Protein AF-A0A2V8QCA5-F1 (afdb_monomer)

pLDDT: mean 82.22, std 17.74, range [35.91, 97.19]

Radius of gyration: 25.81 Å; Cα contacts (8 Å, |Δi|>4): 44; chains: 1; bounding box: 34×64×80 Å

Solvent-accessible surface area (backbone atoms only — not comparable to full-atom values): 6400 Å² total; per-residue (Å²): 137,82,75,87,71,64,70,71,67,60,52,57,56,51,50,59,53,51,52,32,51,53,25,40,55,43,31,76,74,68,39,85,84,44,52,73,77,56,68,66,59,55,52,55,46,67,79,63,66,73,98,79,86,87,88,88,80,61,62,67,60,51,48,18,62,77,68,74,44,96,48,68,60,81,74,39,97,78,55,95,70,83,81,81,79,82,75,85,81,71,76,86,71,86,131

Foldseek 3Di:
DPPDDPPVLVVVLVVVQVQQVVLVVVVVVPPPPGDHDDVVVSVVCSVPDDDDDDDDDDPLVVQCVVVVHPDSVVVDPDDDDDDDDPPPPDDPPDD

Mean predicted aligned error: 11.5 Å

Secondary structure (DSSP, 8-state):
------HHHHHHHHHHHHHHHHHHHHHHTT-TTSPPP-HHHHHHHHTT--S-------HHHHHHHHTT-S-GGGTSSS---PPPP----------

Sequence (95 aa):
MIGELPSLTVGLLTLQYQRFKDQVIQRERGDEEAMVMDEDYIRALSYGMPPAAGIGVGIDRLAMLLANKHSIRDVILFPHMRPEHKSDDGEKSGQ

Structure (mmCIF, N/CA/C/O backbone):
data_AF-A0A2V8QCA5-F1
#
_entry.id   AF-A0A2V8QCA5-F1
#
loop_
_atom_site.group_PDB
_atom_site.id
_atom_site.type_symbol
_atom_site.label_atom_id
_atom_site.label_alt_id
_atom_site.label_comp_id
_atom_site.label_asym_id
_atom_site.label_entity_id
_atom_site.label_seq_id
_atom_site.pdbx_PDB_ins_code
_atom_site.Cartn_x
_atom_site.Cartn_y
_atom_site.Cartn_z
_atom_site.occupancy
_atom_site.B_iso_or_equiv
_atom_site.auth_seq_id
_atom_site.auth_comp_id
_atom_site.auth_asym_id
_atom_site.auth_atom_id
_atom_site.pdbx_PDB_model_num
ATOM 1 N N . MET A 1 1 ? 6.697 6.217 -42.216 1.00 35.91 1 MET A N 1
ATOM 2 C CA . MET A 1 1 ? 6.605 7.524 -41.535 1.00 35.91 1 MET A CA 1
ATOM 3 C C . MET A 1 1 ? 5.891 7.310 -40.215 1.00 35.91 1 MET A C 1
ATOM 5 O O . MET A 1 1 ? 4.674 7.395 -40.163 1.00 35.91 1 MET A O 1
ATOM 9 N N . ILE A 1 2 ? 6.637 6.922 -39.184 1.00 43.19 2 ILE A N 1
ATOM 10 C CA . ILE A 1 2 ? 6.128 6.897 -37.812 1.00 43.19 2 ILE A CA 1
ATOM 11 C C . ILE A 1 2 ? 6.509 8.272 -37.275 1.00 43.19 2 ILE A C 1
ATOM 13 O O . ILE A 1 2 ? 7.694 8.579 -37.194 1.00 43.19 2 ILE A O 1
ATOM 17 N N . GLY A 1 3 ? 5.512 9.138 -37.101 1.00 39.97 3 GLY A N 1
ATOM 18 C CA . GLY A 1 3 ? 5.722 10.500 -36.624 1.00 39.97 3 GLY A CA 1
ATOM 19 C C . GLY A 1 3 ? 6.381 10.476 -35.251 1.00 39.97 3 GLY A C 1
ATOM 20 O O . GLY A 1 3 ? 5.974 9.699 -34.390 1.00 39.97 3 GLY A O 1
ATOM 21 N N . GLU A 1 4 ? 7.408 11.304 -35.096 1.00 48.94 4 GLU A N 1
ATOM 22 C CA . GLU A 1 4 ? 8.106 11.607 -33.849 1.00 48.94 4 GLU A CA 1
ATOM 23 C C . GLU A 1 4 ? 7.091 11.807 -32.709 1.00 48.94 4 GLU A C 1
ATOM 25 O O . GLU A 1 4 ? 6.419 12.838 -32.619 1.00 48.94 4 GLU A O 1
ATOM 30 N N . LEU A 1 5 ? 6.937 10.790 -31.858 1.00 51.34 5 LEU A N 1
ATOM 31 C CA . LEU A 1 5 ? 6.172 10.902 -30.621 1.00 51.34 5 LEU A CA 1
ATOM 32 C C . LEU A 1 5 ? 6.915 11.882 -29.697 1.00 51.34 5 LEU A C 1
ATOM 34 O O . LEU A 1 5 ? 8.136 11.776 -29.560 1.00 51.34 5 LEU A O 1
ATOM 38 N N . PRO A 1 6 ? 6.220 12.836 -29.057 1.00 47.25 6 PRO A N 1
ATOM 39 C CA . PRO A 1 6 ? 6.862 13.858 -28.242 1.00 47.25 6 PRO A CA 1
ATOM 40 C C . PRO A 1 6 ? 7.697 13.221 -27.119 1.00 47.25 6 PRO A C 1
ATOM 42 O O . PRO A 1 6 ? 7.216 12.374 -26.368 1.00 47.25 6 PRO A O 1
ATOM 45 N N . SER A 1 7 ? 8.950 13.675 -27.001 1.00 51.59 7 SER A N 1
ATOM 46 C CA . SER A 1 7 ? 10.002 13.235 -26.059 1.00 51.59 7 SER A CA 1
ATOM 47 C C . SER A 1 7 ? 9.528 12.942 -24.616 1.00 51.59 7 SER A C 1
ATOM 49 O O . SER A 1 7 ? 10.036 12.035 -23.955 1.00 51.59 7 SER A O 1
ATOM 51 N N . LEU A 1 8 ? 8.485 13.633 -24.140 1.00 50.91 8 LEU A N 1
ATOM 52 C CA . LEU A 1 8 ? 7.889 13.447 -22.811 1.00 50.91 8 LEU A CA 1
ATOM 53 C C . LEU A 1 8 ? 7.246 12.066 -22.580 1.00 50.91 8 LEU A C 1
ATOM 55 O O . LEU A 1 8 ? 7.326 11.548 -21.467 1.00 50.91 8 LEU A O 1
ATOM 59 N N . THR A 1 9 ? 6.646 11.440 -23.597 1.00 50.94 9 THR A N 1
ATOM 60 C CA . THR A 1 9 ? 5.994 10.122 -23.447 1.00 50.94 9 THR A CA 1
ATOM 61 C C . THR A 1 9 ? 7.022 8.987 -23.364 1.00 50.94 9 THR A C 1
ATOM 63 O O . THR A 1 9 ? 6.821 8.008 -22.649 1.00 50.94 9 THR A O 1
ATOM 66 N N . VAL A 1 10 ? 8.173 9.145 -24.026 1.00 52.22 10 VAL A N 1
ATOM 67 C CA . VAL A 1 10 ? 9.273 8.164 -24.009 1.00 52.22 10 VAL A CA 1
ATOM 68 C C . VAL A 1 10 ? 10.050 8.203 -22.681 1.00 52.22 10 VAL A C 1
ATOM 70 O O . VAL A 1 10 ? 10.528 7.166 -22.209 1.00 52.22 10 VAL A O 1
ATOM 73 N N . GLY A 1 11 ? 10.129 9.370 -22.030 1.00 55.91 11 GLY A N 1
ATOM 74 C CA . GLY A 1 11 ? 10.861 9.558 -20.769 1.00 55.91 11 GLY A CA 1
ATOM 7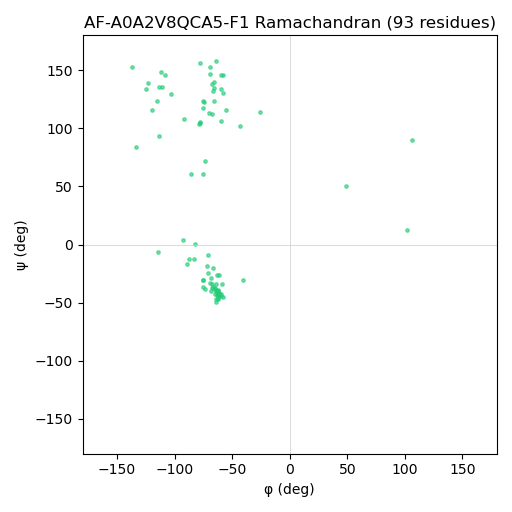5 C C . GLY A 1 11 ? 10.240 8.874 -19.539 1.00 55.91 11 GLY A C 1
ATOM 76 O O . GLY A 1 11 ? 10.957 8.407 -18.656 1.00 55.91 11 GLY A O 1
ATOM 77 N N . LEU A 1 12 ? 8.909 8.764 -19.469 1.00 54.22 12 LEU A N 1
ATOM 78 C CA . LEU A 1 12 ? 8.216 8.140 -18.326 1.00 54.22 12 LEU A CA 1
ATOM 79 C C . LEU A 1 12 ? 8.325 6.608 -18.328 1.00 54.22 12 LEU A C 1
ATOM 81 O O . LEU A 1 12 ? 8.495 5.993 -17.273 1.00 54.22 12 LEU A O 1
ATOM 85 N N . LEU A 1 13 ? 8.289 5.995 -19.513 1.00 59.59 13 LEU A N 1
ATOM 86 C CA . LEU A 1 13 ? 8.428 4.544 -19.681 1.00 59.59 13 LEU A CA 1
ATOM 87 C C . LEU A 1 13 ? 9.826 4.053 -19.352 1.00 59.59 13 LEU A C 1
ATOM 89 O O . LEU A 1 13 ? 10.000 3.017 -18.711 1.00 59.59 13 LEU A O 1
ATOM 93 N N . THR A 1 14 ? 10.825 4.831 -19.756 1.00 71.69 14 THR A N 1
ATOM 94 C CA . THR A 1 14 ? 12.216 4.536 -19.431 1.00 71.69 14 THR A CA 1
ATOM 95 C C . THR A 1 14 ? 12.457 4.618 -17.928 1.00 71.69 14 THR A C 1
ATOM 97 O O . THR A 1 14 ? 13.138 3.749 -17.393 1.00 71.69 14 THR A O 1
ATOM 100 N N . LEU A 1 15 ? 11.847 5.568 -17.213 1.00 86.12 15 LEU A N 1
ATOM 101 C CA . LEU A 1 15 ? 12.054 5.709 -15.769 1.00 86.12 15 LEU A CA 1
ATOM 102 C C . LEU A 1 15 ? 11.557 4.500 -14.961 1.00 86.12 15 LEU A C 1
ATOM 104 O O . LEU A 1 15 ? 12.295 3.979 -14.125 1.00 86.12 15 LEU A O 1
ATOM 108 N N . GLN A 1 16 ? 10.323 4.047 -15.196 1.00 90.19 16 GLN A N 1
ATOM 109 C CA . GLN A 1 16 ? 9.766 2.917 -14.440 1.00 90.19 16 GLN A CA 1
ATOM 110 C C . GLN A 1 16 ? 10.500 1.610 -14.755 1.00 90.19 16 GLN A C 1
ATOM 112 O O . GLN A 1 16 ? 10.763 0.823 -13.850 1.00 90.19 16 GLN A O 1
ATOM 117 N N . TYR A 1 17 ? 10.917 1.416 -16.007 1.00 90.75 17 TYR A N 1
ATOM 118 C CA . TYR A 1 17 ? 11.718 0.259 -16.391 1.00 90.75 17 TYR A CA 1
ATOM 119 C C . TYR A 1 17 ? 13.107 0.249 -15.730 1.00 90.75 17 TYR A C 1
ATOM 121 O O . TYR A 1 17 ? 13.540 -0.789 -15.232 1.00 90.75 17 TYR A O 1
ATOM 129 N N . GLN A 1 18 ? 13.797 1.395 -15.668 1.00 92.06 18 GLN A N 1
ATOM 130 C CA . GLN A 1 18 ? 15.084 1.490 -14.964 1.00 92.06 18 GLN A CA 1
ATOM 131 C C . GLN A 1 18 ? 14.931 1.219 -13.463 1.00 92.06 18 GLN A C 1
ATOM 133 O O . GLN A 1 18 ? 15.720 0.470 -12.897 1.00 92.06 18 GLN A O 1
ATOM 138 N N . ARG A 1 19 ? 13.862 1.721 -12.833 1.00 92.88 19 ARG A N 1
ATOM 139 C CA . ARG A 1 19 ? 13.571 1.423 -11.422 1.00 92.88 19 ARG A CA 1
ATOM 140 C C . ARG A 1 19 ? 13.382 -0.069 -11.168 1.00 92.88 19 ARG A C 1
ATOM 142 O O . ARG A 1 19 ? 13.924 -0.578 -10.194 1.00 92.88 19 ARG A O 1
ATOM 149 N N . PHE A 1 20 ? 12.667 -0.783 -12.040 1.00 93.75 20 PHE A N 1
ATOM 150 C CA . PHE A 1 20 ? 12.564 -2.239 -11.909 1.00 93.75 20 PHE A CA 1
ATOM 151 C C . PHE A 1 20 ? 13.907 -2.946 -12.095 1.00 93.75 20 PHE A C 1
ATOM 153 O O . PHE A 1 20 ? 14.180 -3.898 -11.373 1.00 93.75 20 PHE A O 1
ATOM 160 N N . LYS A 1 21 ? 14.775 -2.486 -13.006 1.00 93.12 21 LYS A N 1
ATOM 161 C CA . LYS A 1 21 ? 16.136 -3.040 -13.128 1.00 93.12 21 LYS A CA 1
ATOM 162 C C . LYS A 1 21 ? 16.938 -2.885 -11.840 1.00 93.12 21 LYS A C 1
ATOM 164 O O . LYS A 1 21 ? 17.566 -3.846 -11.406 1.00 93.12 21 LYS A O 1
ATOM 169 N N . ASP A 1 22 ? 16.877 -1.714 -11.215 1.00 94.62 22 ASP A N 1
ATOM 170 C CA . ASP A 1 22 ? 17.560 -1.472 -9.943 1.00 94.62 22 ASP A CA 1
ATOM 171 C C . ASP A 1 22 ? 17.017 -2.382 -8.829 1.00 94.62 22 ASP A C 1
ATOM 173 O O . ASP A 1 22 ? 17.794 -2.926 -8.047 1.00 94.62 22 ASP A O 1
ATOM 177 N N . GLN A 1 23 ? 15.698 -2.605 -8.788 1.00 94.31 23 GLN A N 1
ATOM 178 C CA . GLN A 1 23 ? 15.054 -3.535 -7.851 1.00 94.31 23 GLN A CA 1
ATOM 179 C C . GLN A 1 23 ? 15.487 -4.991 -8.086 1.00 94.31 23 GLN A C 1
ATOM 181 O O . GLN A 1 23 ? 15.783 -5.704 -7.132 1.00 94.31 23 GLN A O 1
ATOM 186 N N . VAL A 1 24 ? 15.627 -5.425 -9.344 1.00 94.06 24 VAL A N 1
ATOM 187 C CA . VAL A 1 24 ? 16.158 -6.762 -9.664 1.00 94.06 24 VAL A CA 1
ATOM 188 C C . VAL A 1 24 ? 17.589 -6.920 -9.146 1.00 94.06 24 VAL A C 1
ATOM 190 O O . VAL A 1 24 ? 17.896 -7.928 -8.515 1.00 94.06 24 VAL A O 1
ATOM 193 N N . ILE A 1 25 ? 18.444 -5.907 -9.320 1.00 93.88 25 ILE A N 1
ATOM 194 C CA . ILE A 1 25 ? 19.814 -5.926 -8.780 1.00 93.88 25 ILE A CA 1
ATOM 195 C C . ILE A 1 25 ? 19.802 -5.979 -7.243 1.00 93.88 25 ILE A C 1
ATOM 197 O O . ILE A 1 25 ? 20.618 -6.681 -6.646 1.00 93.88 25 ILE A O 1
ATOM 201 N N . GLN A 1 26 ? 18.898 -5.248 -6.580 1.00 93.62 26 GLN A N 1
ATOM 202 C CA . GLN A 1 26 ? 18.735 -5.308 -5.118 1.00 93.62 26 GLN A CA 1
ATOM 203 C C . GLN A 1 26 ? 18.325 -6.712 -4.660 1.00 93.62 26 GLN A C 1
ATOM 205 O O . GLN A 1 26 ? 18.911 -7.249 -3.720 1.00 93.62 26 GLN A O 1
ATOM 210 N N . ARG A 1 27 ? 17.409 -7.352 -5.388 1.00 92.62 27 ARG A N 1
ATOM 211 C CA . ARG A 1 27 ? 16.988 -8.726 -5.123 1.00 92.62 27 ARG A CA 1
ATOM 212 C C . ARG A 1 27 ? 18.117 -9.738 -5.294 1.00 92.62 27 ARG A C 1
ATOM 214 O O . ARG A 1 27 ? 18.292 -10.606 -4.445 1.00 92.62 27 ARG A O 1
ATOM 221 N N . GLU A 1 28 ? 18.916 -9.621 -6.354 1.00 92.19 28 GLU A N 1
ATOM 222 C CA . GLU A 1 28 ? 20.097 -10.473 -6.572 1.00 92.19 28 GLU A CA 1
ATOM 223 C C . GLU A 1 28 ? 21.138 -10.328 -5.452 1.00 92.19 28 GLU A C 1
ATOM 225 O O . GLU A 1 28 ? 21.890 -11.261 -5.171 1.00 92.19 28 GLU A O 1
ATOM 230 N N . ARG A 1 29 ? 21.158 -9.175 -4.772 1.00 95.12 29 ARG A N 1
ATOM 231 C CA . ARG A 1 29 ? 21.993 -8.920 -3.590 1.00 95.12 29 ARG A CA 1
ATOM 232 C C . ARG A 1 29 ? 21.399 -9.461 -2.284 1.00 95.12 29 ARG A C 1
ATOM 234 O O . ARG A 1 29 ? 22.041 -9.310 -1.247 1.00 95.12 29 ARG A O 1
ATOM 241 N N . GLY A 1 30 ? 20.232 -10.103 -2.331 1.00 92.88 30 GLY A N 1
ATOM 242 C CA . GLY A 1 30 ? 19.596 -10.761 -1.188 1.00 92.88 30 GLY A CA 1
ATOM 243 C C . GLY A 1 30 ? 18.454 -9.980 -0.536 1.00 92.88 30 GLY A C 1
ATOM 244 O O . GLY A 1 30 ? 18.038 -10.356 0.555 1.00 92.88 30 GLY A O 1
ATOM 245 N N . ASP A 1 31 ? 17.948 -8.914 -1.163 1.00 93.94 31 ASP A N 1
ATOM 246 C CA . ASP A 1 31 ? 16.748 -8.220 -0.683 1.00 93.94 31 ASP A CA 1
ATOM 247 C C . ASP A 1 31 ? 15.474 -8.986 -1.091 1.00 93.94 31 ASP A C 1
ATOM 249 O O . ASP A 1 31 ? 15.062 -8.969 -2.254 1.00 93.94 31 ASP A O 1
ATOM 253 N N . GLU A 1 32 ? 14.857 -9.688 -0.138 1.00 91.56 32 GLU A N 1
ATOM 254 C CA . GLU A 1 32 ? 13.627 -10.461 -0.361 1.00 91.56 32 GLU A CA 1
ATOM 255 C C . GLU A 1 32 ? 12.382 -9.577 -0.563 1.00 91.56 32 GLU A C 1
ATOM 257 O O . GLU A 1 32 ? 11.389 -10.051 -1.121 1.00 91.56 32 GLU A O 1
ATOM 262 N N . GLU A 1 33 ? 12.426 -8.303 -0.153 1.00 92.06 33 GLU A N 1
ATOM 263 C CA . GLU A 1 33 ? 11.319 -7.350 -0.311 1.00 92.06 33 GLU A 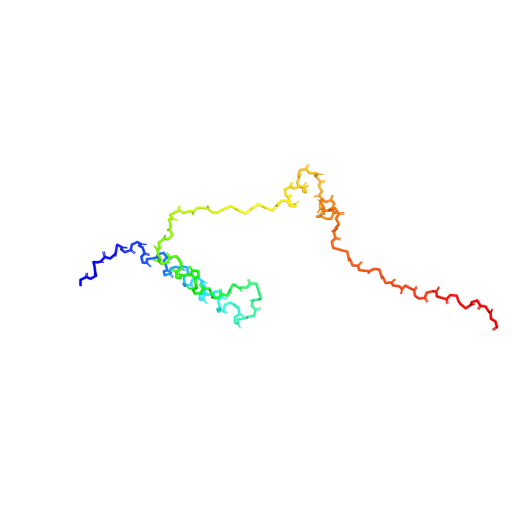CA 1
ATOM 264 C C . GLU A 1 33 ? 11.360 -6.615 -1.662 1.00 92.06 33 GLU A C 1
ATOM 266 O O . GLU A 1 33 ? 10.378 -5.977 -2.057 1.00 92.06 33 GLU A O 1
ATOM 271 N N . ALA A 1 34 ? 12.471 -6.718 -2.397 1.00 93.19 34 ALA A N 1
ATOM 272 C CA . ALA A 1 34 ? 12.645 -6.050 -3.677 1.00 93.19 34 ALA A CA 1
ATOM 273 C C . ALA A 1 34 ? 11.687 -6.583 -4.759 1.00 93.19 34 ALA A C 1
ATOM 275 O O . ALA A 1 34 ? 11.431 -7.786 -4.910 1.00 93.19 34 ALA A O 1
ATOM 276 N N . MET A 1 35 ? 11.166 -5.652 -5.561 1.00 91.50 35 MET A N 1
ATOM 277 C CA . MET A 1 35 ? 10.153 -5.953 -6.573 1.00 91.50 35 MET A CA 1
ATOM 278 C C . MET A 1 35 ? 10.720 -6.781 -7.737 1.00 91.50 35 MET A C 1
ATOM 280 O O . MET A 1 35 ? 11.863 -6.608 -8.157 1.00 91.50 35 MET A O 1
ATOM 284 N N . VAL A 1 36 ? 9.888 -7.658 -8.307 1.00 92.50 36 VAL A N 1
ATOM 285 C CA . VAL A 1 36 ? 10.199 -8.363 -9.564 1.00 92.50 36 VAL A CA 1
ATOM 286 C C . VAL A 1 36 ? 9.995 -7.456 -10.774 1.00 92.50 36 VAL A C 1
ATOM 288 O O . VAL A 1 36 ? 9.198 -6.522 -10.729 1.00 92.50 36 VAL A O 1
ATOM 291 N N . MET A 1 37 ? 10.672 -7.771 -11.879 1.00 93.50 37 MET A N 1
ATOM 292 C CA . MET A 1 37 ? 10.359 -7.172 -13.174 1.00 93.50 37 MET A CA 1
ATOM 293 C C . MET A 1 37 ? 8.959 -7.606 -13.628 1.00 93.50 37 MET A C 1
ATOM 295 O O . MET A 1 37 ? 8.704 -8.800 -13.778 1.00 93.50 37 MET A O 1
ATOM 299 N N . ASP A 1 38 ? 8.088 -6.632 -13.889 1.00 94.50 38 ASP A N 1
ATOM 300 C CA . ASP A 1 38 ? 6.773 -6.835 -14.500 1.00 94.50 38 ASP A CA 1
ATOM 301 C C . ASP A 1 38 ? 6.750 -6.178 -15.889 1.00 94.50 38 ASP A C 1
ATOM 303 O O . ASP A 1 38 ? 6.522 -4.973 -16.052 1.00 94.50 38 ASP A O 1
ATOM 307 N N . GLU A 1 39 ? 7.052 -6.979 -16.911 1.00 91.50 39 GLU A N 1
ATOM 308 C CA . GLU A 1 39 ? 7.101 -6.509 -18.297 1.00 91.50 39 GLU A CA 1
ATOM 309 C C . GLU A 1 39 ? 5.716 -6.146 -18.842 1.00 91.50 39 GLU A C 1
ATOM 311 O O . GLU A 1 39 ? 5.606 -5.259 -19.694 1.00 91.50 39 GLU A O 1
ATOM 316 N N . ASP A 1 40 ? 4.657 -6.790 -18.344 1.00 92.81 40 ASP A N 1
ATOM 317 C CA . ASP A 1 40 ? 3.289 -6.521 -18.776 1.00 92.81 40 ASP A CA 1
ATOM 318 C C . ASP A 1 40 ? 2.798 -5.183 -18.216 1.00 92.81 40 ASP A C 1
ATOM 320 O O . ASP A 1 40 ? 2.179 -4.410 -18.951 1.00 92.81 40 ASP A O 1
ATOM 324 N N . TYR A 1 41 ? 3.156 -4.838 -16.976 1.00 91.12 41 TYR A N 1
ATOM 325 C CA . TYR A 1 41 ? 2.909 -3.512 -16.410 1.00 91.12 41 TYR A CA 1
ATOM 326 C C . TYR A 1 41 ? 3.644 -2.414 -17.190 1.00 91.12 41 TYR A C 1
ATOM 328 O O . TYR A 1 41 ? 3.037 -1.410 -17.565 1.00 91.12 41 TYR A O 1
ATOM 336 N N . ILE A 1 42 ? 4.926 -2.605 -17.524 1.00 90.88 42 ILE A N 1
ATOM 337 C CA . ILE A 1 42 ? 5.679 -1.643 -18.350 1.00 90.88 42 ILE A CA 1
ATOM 338 C C . ILE A 1 42 ? 5.073 -1.508 -19.751 1.00 90.88 42 ILE A C 1
ATOM 340 O O . ILE A 1 42 ? 4.957 -0.393 -20.271 1.00 90.88 42 ILE A O 1
ATOM 344 N N . ARG A 1 43 ? 4.639 -2.619 -20.356 1.00 88.62 43 ARG A N 1
ATOM 345 C CA . ARG A 1 43 ? 3.921 -2.594 -21.634 1.00 88.62 43 ARG A CA 1
ATOM 346 C C . ARG A 1 43 ? 2.591 -1.850 -21.506 1.00 88.62 43 ARG A C 1
ATOM 348 O O . ARG A 1 43 ? 2.257 -1.067 -22.383 1.00 88.62 43 ARG A O 1
ATOM 355 N N . ALA A 1 44 ? 1.847 -2.035 -20.419 1.00 89.44 44 ALA A N 1
ATOM 356 C CA . ALA A 1 44 ? 0.599 -1.314 -20.180 1.00 89.44 44 ALA A CA 1
ATOM 357 C C . ALA A 1 44 ? 0.831 0.200 -20.076 1.00 89.44 44 ALA A C 1
ATOM 359 O O . ALA A 1 44 ? 0.102 0.978 -20.693 1.00 89.44 44 ALA A O 1
ATOM 360 N N . LEU A 1 45 ? 1.888 0.622 -19.373 1.00 89.25 45 LEU A N 1
ATOM 361 C CA . LEU A 1 45 ? 2.279 2.029 -19.317 1.00 89.25 45 LEU A CA 1
ATOM 362 C C . LEU A 1 45 ? 2.584 2.588 -20.714 1.00 89.25 45 LEU A C 1
ATOM 364 O O . LEU A 1 45 ? 2.315 3.767 -20.960 1.00 89.25 45 LEU A O 1
ATOM 368 N N . SER A 1 46 ? 3.142 1.772 -21.624 1.00 85.56 46 SER A N 1
ATOM 369 C CA . SER A 1 46 ? 3.598 2.231 -22.946 1.00 85.56 46 SER A CA 1
ATOM 370 C C . SER A 1 46 ? 2.472 2.589 -23.900 1.00 85.56 46 SER A C 1
ATOM 372 O O . SER A 1 46 ? 2.650 3.457 -24.753 1.00 85.56 46 SER A O 1
ATOM 374 N N . TYR A 1 47 ? 1.291 2.012 -23.687 1.00 87.88 47 TYR A N 1
ATOM 375 C CA . TYR A 1 47 ? 0.070 2.411 -24.380 1.00 87.88 47 TYR A CA 1
ATOM 376 C C . TYR A 1 47 ? -0.461 3.784 -23.939 1.00 87.88 47 TYR A C 1
ATOM 378 O O . TYR A 1 47 ? -1.346 4.329 -24.594 1.00 87.88 47 TYR A O 1
ATOM 386 N N . GLY A 1 48 ? 0.106 4.371 -22.880 1.00 83.50 48 GLY A N 1
ATOM 387 C CA . GLY A 1 48 ? -0.227 5.703 -22.394 1.00 83.50 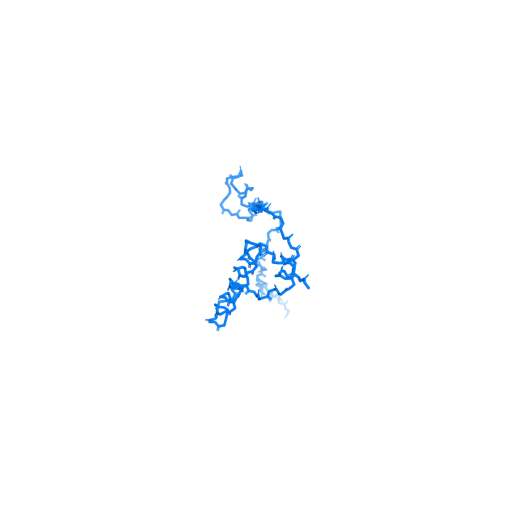48 GLY A CA 1
ATOM 388 C C . GLY A 1 48 ? -1.036 5.652 -21.106 1.00 83.50 48 GLY A C 1
ATOM 389 O O . GLY A 1 48 ? -2.265 5.666 -21.124 1.00 83.50 48 GLY A O 1
ATOM 390 N N . MET A 1 49 ? -0.337 5.651 -19.971 1.00 86.50 49 MET A N 1
ATOM 391 C CA . MET A 1 49 ? -0.965 5.909 -18.676 1.00 86.50 49 MET A CA 1
ATOM 392 C C . MET A 1 49 ? -1.285 7.411 -18.552 1.00 86.50 49 MET A C 1
ATOM 394 O O . MET A 1 49 ? -0.367 8.230 -18.665 1.00 86.50 49 MET A O 1
ATOM 398 N N . PRO A 1 50 ? -2.550 7.811 -18.317 1.00 88.88 50 PRO A N 1
ATOM 399 C CA . PRO A 1 50 ? -2.876 9.207 -18.050 1.00 88.88 50 PRO A CA 1
ATOM 400 C C . PRO A 1 50 ? -2.220 9.672 -16.738 1.00 88.88 50 PRO A C 1
ATOM 402 O O . PRO A 1 50 ? -1.937 8.844 -15.869 1.00 88.88 50 PRO A O 1
ATOM 405 N N . PRO A 1 51 ? -2.009 10.986 -16.542 1.00 88.69 51 PRO A N 1
ATOM 406 C CA . PRO A 1 51 ? -1.551 11.510 -15.260 1.00 88.69 51 PRO A CA 1
ATOM 407 C C . PRO A 1 51 ? -2.503 11.072 -14.142 1.00 88.69 51 PRO A C 1
ATOM 409 O O . PRO A 1 51 ? -3.678 11.438 -14.140 1.00 88.69 51 PRO A O 1
ATOM 412 N N . ALA A 1 52 ? -2.000 10.269 -13.207 1.00 89.56 52 ALA A N 1
ATOM 413 C CA . ALA A 1 52 ? -2.797 9.679 -12.142 1.00 89.56 52 ALA A CA 1
ATOM 414 C C . ALA A 1 52 ? -2.066 9.752 -10.798 1.00 89.56 52 ALA A C 1
ATOM 416 O O . ALA A 1 52 ? -0.836 9.743 -10.735 1.00 89.56 52 ALA A O 1
ATOM 417 N N . ALA A 1 53 ? -2.850 9.793 -9.723 1.00 93.62 53 ALA A N 1
ATOM 418 C CA . ALA A 1 53 ? -2.383 9.682 -8.349 1.00 93.62 53 ALA A CA 1
ATOM 419 C C . ALA A 1 53 ? -3.096 8.504 -7.672 1.00 93.62 53 ALA A C 1
ATOM 421 O O . ALA A 1 53 ? -4.296 8.310 -7.868 1.00 93.62 53 ALA A O 1
ATOM 422 N N . GLY A 1 54 ? -2.358 7.721 -6.884 1.00 91.88 54 GLY A N 1
ATOM 423 C CA . GLY A 1 54 ? -2.892 6.618 -6.083 1.00 91.88 54 GLY A CA 1
ATOM 424 C C . GLY A 1 54 ? -2.817 6.926 -4.588 1.00 91.88 54 GLY A C 1
ATOM 425 O O . GLY A 1 54 ? -1.899 7.615 -4.145 1.00 91.88 54 GLY A O 1
ATOM 426 N N . ILE A 1 55 ? -3.765 6.400 -3.808 1.00 96.25 55 ILE A N 1
ATOM 427 C CA . ILE A 1 55 ? -3.778 6.483 -2.342 1.00 96.25 55 ILE A CA 1
ATOM 428 C C . ILE A 1 55 ? -3.883 5.079 -1.740 1.00 96.25 55 ILE A C 1
ATOM 430 O O . ILE A 1 55 ? -4.704 4.274 -2.172 1.00 96.25 55 ILE A O 1
ATOM 434 N N . GLY A 1 56 ? -3.057 4.794 -0.731 1.00 94.94 56 GLY A N 1
ATOM 435 C CA . GLY A 1 56 ? -3.124 3.568 0.065 1.00 94.94 56 GLY A CA 1
ATOM 436 C C . GLY A 1 56 ? -3.367 3.903 1.533 1.00 94.94 56 GLY A C 1
ATOM 437 O O . GLY A 1 56 ? -2.525 4.539 2.163 1.00 94.94 56 GLY A O 1
ATOM 438 N N . VAL A 1 57 ? -4.510 3.482 2.082 1.00 95.94 57 VAL A N 1
ATOM 439 C CA . VAL A 1 57 ? -4.870 3.704 3.492 1.00 95.94 57 VAL A CA 1
ATOM 440 C C . VAL A 1 57 ? -4.957 2.363 4.209 1.00 95.94 57 VAL A C 1
ATOM 442 O O . VAL A 1 57 ? -5.729 1.492 3.818 1.00 95.94 57 VAL A O 1
ATOM 445 N N . GLY A 1 58 ? -4.183 2.201 5.283 1.00 95.44 58 GLY A N 1
ATOM 446 C CA . GLY A 1 58 ? -4.274 1.024 6.146 1.00 95.44 58 GLY A CA 1
ATOM 447 C C . GLY A 1 5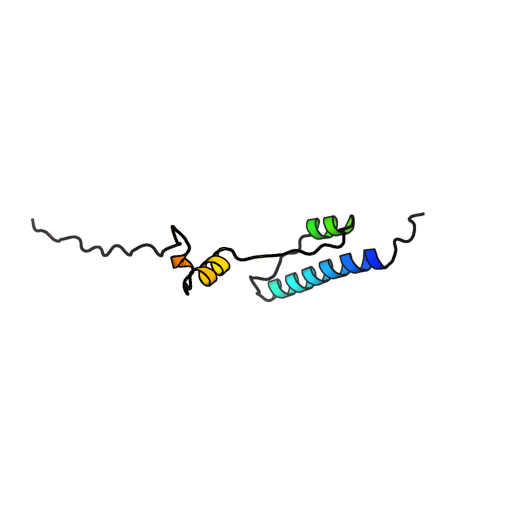8 ? -5.483 1.124 7.073 1.00 95.44 58 GLY A C 1
ATOM 448 O O . GLY A 1 58 ? -5.433 1.870 8.050 1.00 95.44 58 GLY A O 1
ATOM 449 N N . ILE A 1 59 ? -6.548 0.373 6.781 1.00 95.56 59 ILE A N 1
ATOM 450 C CA . ILE A 1 59 ? -7.802 0.405 7.551 1.00 95.56 59 ILE A CA 1
ATOM 451 C C . ILE A 1 59 ? -7.581 -0.017 9.003 1.00 95.56 59 ILE A C 1
ATOM 453 O O . ILE A 1 59 ? -8.068 0.655 9.906 1.00 95.56 59 ILE A O 1
ATOM 457 N N . ASP A 1 60 ? -6.784 -1.057 9.248 1.00 93.75 60 ASP A N 1
ATOM 458 C CA . ASP A 1 60 ? -6.500 -1.523 10.606 1.00 93.75 60 ASP A CA 1
ATOM 459 C C . ASP A 1 60 ? -5.776 -0.453 11.426 1.00 93.75 60 ASP A C 1
ATOM 461 O O . ASP A 1 60 ? -6.141 -0.183 12.566 1.00 93.75 60 ASP A O 1
ATOM 465 N N . ARG A 1 61 ? -4.792 0.235 10.828 1.00 94.62 61 ARG A N 1
ATOM 466 C CA . ARG A 1 61 ? -4.081 1.337 11.497 1.00 94.62 61 ARG A CA 1
ATOM 467 C C . ARG A 1 61 ? -4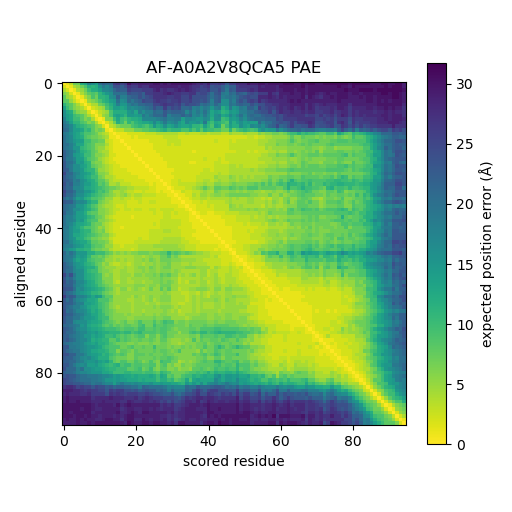.991 2.538 11.737 1.00 94.62 61 ARG A C 1
ATOM 469 O O . ARG A 1 61 ? -4.881 3.180 12.779 1.00 94.62 61 ARG A O 1
ATOM 476 N N . LEU A 1 62 ? -5.887 2.836 10.796 1.00 96.06 62 LEU A N 1
ATOM 477 C CA . LEU A 1 62 ? -6.897 3.875 10.973 1.00 96.06 62 LEU A CA 1
ATOM 478 C C . LEU A 1 62 ? -7.826 3.529 12.145 1.00 96.06 62 LEU A C 1
ATOM 480 O O . LEU A 1 62 ? -8.041 4.365 13.017 1.00 96.06 62 LEU A O 1
ATOM 484 N N . ALA A 1 63 ? -8.316 2.291 12.211 1.00 95.69 63 ALA A N 1
ATOM 485 C CA . ALA A 1 63 ? -9.145 1.813 13.311 1.00 95.69 63 ALA A CA 1
ATOM 486 C C . ALA A 1 63 ? -8.396 1.851 14.652 1.00 95.69 63 ALA A C 1
ATOM 488 O O . ALA A 1 63 ? -8.951 2.323 15.641 1.00 95.69 63 ALA A O 1
ATOM 489 N N . MET A 1 64 ? -7.126 1.432 14.688 1.00 96.69 64 MET A N 1
ATOM 490 C CA . MET A 1 64 ? -6.271 1.511 15.880 1.00 96.69 64 MET A CA 1
ATOM 491 C C . MET A 1 64 ? -6.141 2.946 16.393 1.00 96.69 64 MET A C 1
ATOM 493 O O . MET A 1 64 ? -6.288 3.182 17.591 1.00 96.69 64 MET A O 1
ATOM 497 N N . LEU A 1 65 ? -5.912 3.908 15.494 1.00 96.19 65 LEU A N 1
ATOM 498 C CA . LEU A 1 65 ? -5.816 5.322 15.849 1.00 96.19 65 LEU A CA 1
ATOM 499 C C . LEU A 1 65 ? -7.146 5.855 16.400 1.00 96.19 65 LEU A C 1
ATOM 501 O O . LEU A 1 65 ? -7.160 6.497 17.447 1.00 96.19 65 LEU A O 1
ATOM 505 N N . LEU A 1 66 ? -8.263 5.558 15.727 1.00 97.19 66 LEU A N 1
ATOM 506 C CA . LEU A 1 66 ? -9.598 6.018 16.129 1.00 97.19 66 LEU A CA 1
ATOM 507 C C . LEU A 1 66 ? -10.075 5.386 17.445 1.00 97.19 66 LEU A C 1
ATOM 509 O O . LEU A 1 66 ? -10.765 6.036 18.225 1.00 97.19 66 LEU A O 1
ATOM 513 N N . ALA A 1 67 ? -9.701 4.133 17.702 1.00 95.69 67 ALA A N 1
ATOM 514 C CA . ALA A 1 67 ? -10.071 3.391 18.905 1.00 95.69 67 ALA A CA 1
ATOM 515 C C . ALA A 1 67 ? -9.036 3.504 20.043 1.00 95.69 67 ALA A C 1
ATOM 517 O O . ALA A 1 67 ? -9.196 2.847 21.076 1.00 95.69 67 ALA A O 1
ATOM 518 N N . ASN A 1 68 ? -7.978 4.307 19.858 1.00 95.00 68 ASN A N 1
ATOM 519 C CA . ASN A 1 68 ? -6.849 4.451 20.780 1.00 95.00 68 ASN A CA 1
ATOM 520 C C . ASN A 1 68 ? -6.263 3.094 21.227 1.00 95.00 68 ASN A C 1
ATOM 522 O O . ASN A 1 68 ? -6.122 2.808 22.419 1.00 95.00 68 ASN A O 1
ATOM 526 N N . LYS A 1 69 ? -5.977 2.218 20.257 1.00 96.06 69 LYS A N 1
ATOM 527 C CA . LYS A 1 69 ? -5.388 0.890 20.471 1.00 96.06 69 LYS A CA 1
ATOM 528 C C . LYS A 1 69 ? -3.964 0.839 19.937 1.00 96.06 69 LYS A C 1
ATOM 530 O O . LYS A 1 69 ? -3.690 1.271 18.822 1.00 96.06 69 LYS A O 1
ATOM 535 N N . HIS A 1 70 ? -3.059 0.257 20.722 1.00 92.94 70 HIS A N 1
ATOM 536 C CA . HIS A 1 70 ? -1.657 0.072 20.333 1.00 92.94 70 HIS A CA 1
ATOM 537 C C . HIS A 1 70 ? -1.402 -1.251 19.598 1.00 92.94 70 HIS A C 1
ATOM 539 O O . HIS A 1 70 ? -0.377 -1.389 18.935 1.00 92.94 70 HIS A O 1
ATOM 545 N N . SER A 1 71 ? -2.328 -2.212 19.683 1.00 91.25 71 SER A N 1
ATOM 546 C CA . SER A 1 71 ? -2.224 -3.523 19.039 1.00 91.25 71 SER A CA 1
ATOM 547 C C . SER A 1 71 ? -3.277 -3.691 17.947 1.00 91.25 71 SER A C 1
ATOM 549 O O . SER A 1 71 ? -4.456 -3.419 18.162 1.00 91.25 71 SER A O 1
ATOM 551 N N . ILE A 1 72 ? -2.865 -4.220 16.791 1.00 93.25 72 ILE A N 1
ATOM 552 C CA . ILE A 1 72 ? -3.775 -4.567 15.687 1.00 93.25 72 ILE A CA 1
ATOM 553 C C . ILE A 1 72 ? -4.780 -5.658 16.085 1.00 93.25 72 ILE A C 1
ATOM 555 O O . ILE A 1 72 ? -5.891 -5.720 15.568 1.00 93.25 72 ILE A O 1
ATOM 559 N N . ARG A 1 73 ? -4.416 -6.502 17.057 1.00 91.62 73 ARG A N 1
ATOM 560 C CA . ARG A 1 73 ? -5.277 -7.588 17.541 1.00 91.62 73 ARG A CA 1
ATOM 561 C C . ARG A 1 73 ? -6.530 -7.078 18.254 1.00 91.62 73 ARG A C 1
ATOM 563 O O . ARG A 1 73 ? -7.494 -7.822 18.340 1.00 91.62 73 ARG A O 1
ATOM 570 N N . ASP A 1 74 ? -6.522 -5.828 18.715 1.00 90.25 74 ASP A N 1
ATOM 571 C CA . ASP A 1 74 ? -7.653 -5.220 19.423 1.00 90.25 74 ASP A CA 1
ATOM 572 C C . ASP A 1 74 ? -8.717 -4.659 18.464 1.00 90.25 74 ASP A C 1
ATOM 574 O O . ASP A 1 74 ? -9.805 -4.292 18.905 1.00 90.25 74 ASP A O 1
ATOM 578 N N . VAL A 1 75 ? -8.399 -4.553 17.166 1.00 93.06 75 VAL A N 1
ATOM 579 C CA . VAL A 1 75 ? -9.303 -4.032 16.123 1.00 93.06 75 VAL A CA 1
ATOM 580 C C . VAL A 1 75 ? -9.709 -5.087 15.089 1.00 93.06 75 VAL A C 1
ATOM 582 O O . VAL A 1 75 ? -10.578 -4.824 14.261 1.00 93.06 75 VAL A O 1
ATOM 585 N N . ILE A 1 76 ? -9.120 -6.286 15.147 1.00 93.75 76 ILE A N 1
ATOM 586 C CA . ILE A 1 76 ? -9.466 -7.431 14.297 1.00 93.75 76 ILE A CA 1
ATOM 587 C C . ILE A 1 76 ? -10.310 -8.414 15.108 1.00 93.75 76 ILE A C 1
ATOM 589 O O . ILE A 1 76 ? -9.908 -8.834 16.188 1.00 93.75 76 ILE A O 1
ATOM 593 N N . LEU A 1 77 ? -11.453 -8.839 14.560 1.00 92.50 77 LEU A N 1
ATOM 594 C CA . LEU A 1 77 ? -12.382 -9.745 15.248 1.00 92.50 77 LEU A CA 1
ATOM 595 C C . LEU A 1 77 ? -11.762 -11.118 15.568 1.00 92.50 77 LEU A C 1
ATOM 597 O O . LEU A 1 77 ? -11.993 -11.668 16.640 1.00 92.50 77 LEU A O 1
ATOM 601 N N . PHE A 1 78 ? -10.958 -11.654 14.646 1.00 93.69 78 PHE A N 1
ATOM 602 C CA . PHE A 1 78 ? -10.257 -12.933 14.786 1.00 93.69 78 PHE A CA 1
ATOM 603 C C . PHE A 1 78 ? -8.788 -12.777 14.358 1.00 93.69 78 PHE A C 1
ATOM 605 O O . PHE A 1 78 ? -8.456 -13.024 13.195 1.00 93.69 78 PHE A O 1
ATOM 612 N N . PRO A 1 79 ? -7.895 -12.306 15.246 1.00 92.00 79 PRO A N 1
ATOM 613 C CA . PRO A 1 79 ? -6.490 -12.124 14.903 1.00 92.00 79 PRO A CA 1
ATOM 614 C C . PRO A 1 79 ? -5.791 -13.474 14.704 1.00 92.00 79 PRO A C 1
ATOM 616 O O . PRO A 1 79 ? -6.150 -14.477 15.320 1.00 92.00 79 PRO A O 1
ATOM 619 N N . HIS A 1 80 ? -4.741 -13.499 13.881 1.00 91.12 80 HIS A N 1
ATOM 620 C CA . HIS A 1 80 ? -3.901 -14.687 13.753 1.00 91.12 80 HIS A CA 1
ATOM 621 C C . HIS A 1 80 ? -3.130 -14.926 15.062 1.00 91.12 80 HIS A C 1
ATOM 623 O O . HIS A 1 80 ? -2.269 -14.128 15.448 1.00 91.12 80 HIS A O 1
ATOM 629 N N . MET A 1 81 ? -3.470 -16.014 15.756 1.00 90.19 81 MET A N 1
ATOM 630 C CA . MET A 1 81 ? -2.890 -16.400 17.042 1.00 90.19 81 MET A CA 1
ATOM 631 C C . MET A 1 81 ? -1.981 -17.616 16.877 1.00 90.19 81 MET A C 1
ATOM 633 O O . MET A 1 81 ? -2.247 -18.506 16.069 1.00 90.19 81 MET A O 1
ATOM 637 N N . ARG A 1 82 ? -0.908 -17.670 17.674 1.00 88.44 82 ARG A N 1
ATOM 638 C CA . ARG A 1 82 ? -0.072 -18.870 17.767 1.00 88.44 82 ARG A CA 1
ATOM 639 C C . ARG A 1 82 ? -0.901 -19.989 18.420 1.00 88.44 82 ARG A C 1
ATOM 641 O O . ARG A 1 82 ? -1.503 -19.717 19.458 1.00 88.44 82 ARG A O 1
ATOM 648 N N . PRO A 1 83 ? -0.924 -21.211 17.860 1.00 89.00 83 PRO A N 1
ATOM 649 C CA . PRO A 1 83 ? -1.620 -22.339 18.473 1.00 89.00 83 PRO A CA 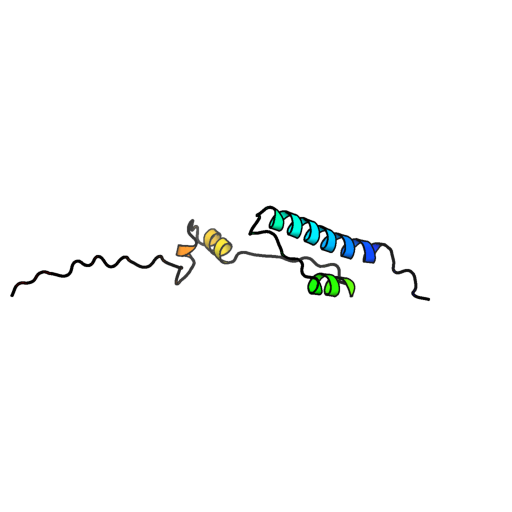1
ATOM 650 C C . PRO A 1 83 ? -1.106 -22.624 19.888 1.00 89.00 83 PRO A C 1
ATOM 652 O O . PRO A 1 83 ? 0.091 -22.476 20.155 1.00 89.00 83 PRO A O 1
ATOM 655 N N . GLU A 1 84 ? -1.999 -23.058 20.776 1.00 87.06 84 GLU A N 1
ATOM 656 C CA . GLU A 1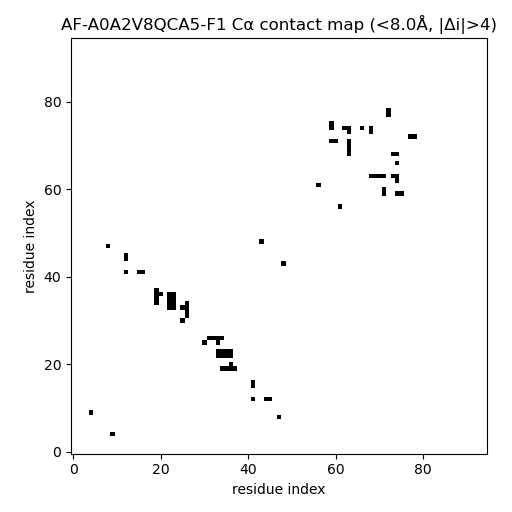 84 ? -1.625 -23.488 22.124 1.00 87.06 84 GLU A CA 1
ATOM 657 C C . GLU A 1 84 ? -0.802 -24.782 22.068 1.00 87.06 84 GLU A C 1
ATOM 659 O O . GLU A 1 84 ? -1.090 -25.698 21.293 1.00 87.06 84 GLU A O 1
ATOM 664 N N . HIS A 1 85 ? 0.249 -24.857 22.886 1.00 78.50 85 HIS A N 1
ATOM 665 C CA . HIS A 1 85 ? 1.015 -26.085 23.052 1.00 78.50 85 HIS A CA 1
ATOM 666 C C . HIS A 1 85 ? 0.187 -27.026 23.926 1.00 78.50 85 HIS A C 1
ATOM 668 O O . HIS A 1 85 ? -0.073 -26.697 25.081 1.00 78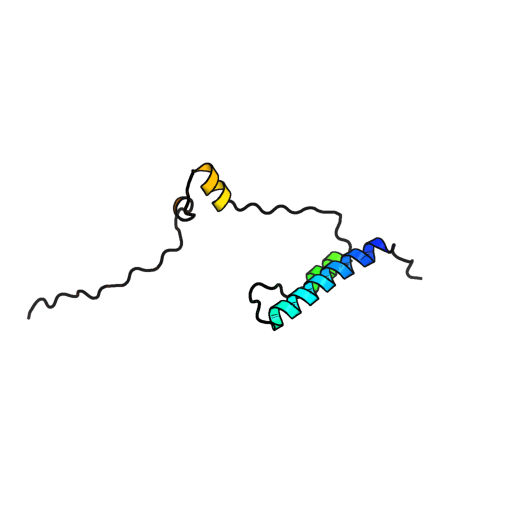.50 85 HIS A O 1
ATOM 674 N N . LYS A 1 86 ? -0.225 -28.189 23.406 1.00 70.75 86 LYS A N 1
ATOM 675 C CA . LYS A 1 86 ? -0.773 -29.249 24.262 1.00 70.75 86 LYS A CA 1
ATOM 676 C C . LYS A 1 86 ? 0.311 -29.632 25.272 1.00 70.75 86 LYS A C 1
ATOM 678 O O . LYS A 1 86 ? 1.314 -30.232 24.891 1.00 70.75 86 LYS A O 1
ATOM 683 N N . SER A 1 87 ? 0.157 -29.240 26.532 1.00 62.22 87 SER A N 1
ATOM 684 C CA . SER A 1 87 ? 0.825 -29.927 27.630 1.00 62.22 87 SER A CA 1
ATOM 685 C C . SER A 1 87 ? 0.141 -31.280 27.754 1.00 62.22 87 SER A C 1
ATOM 687 O O . SER A 1 87 ? -1.057 -31.370 28.015 1.00 62.22 87 SER A O 1
ATOM 689 N N . ASP A 1 88 ? 0.893 -32.329 27.446 1.00 64.06 88 ASP A N 1
ATOM 690 C CA . ASP A 1 88 ? 0.456 -33.716 27.542 1.00 64.06 88 ASP A CA 1
ATOM 691 C C . ASP A 1 88 ? 0.452 -34.131 29.025 1.00 64.06 88 ASP A C 1
ATOM 693 O O . ASP A 1 88 ? 1.189 -35.014 29.448 1.00 64.06 88 ASP A O 1
ATOM 697 N N . ASP A 1 89 ? -0.344 -33.442 29.847 1.00 59.44 89 ASP A N 1
ATOM 698 C CA . ASP A 1 89 ? -0.573 -33.802 31.248 1.00 59.44 89 ASP A CA 1
ATOM 699 C C . ASP A 1 89 ? -1.712 -34.830 31.307 1.00 59.44 89 ASP A C 1
ATOM 701 O O . ASP A 1 89 ? -2.786 -34.612 31.866 1.00 59.44 89 ASP A O 1
ATOM 705 N N . GLY A 1 90 ? -1.470 -35.963 30.645 1.00 54.16 90 GLY A N 1
ATOM 706 C CA . GLY A 1 90 ? -2.284 -37.164 30.728 1.00 54.16 90 GLY A CA 1
ATOM 707 C C . GLY A 1 90 ? -1.977 -37.908 32.020 1.00 54.16 90 GLY A C 1
ATOM 708 O O . GLY A 1 90 ? -0.934 -38.547 32.161 1.00 54.16 90 GLY A O 1
ATOM 709 N N . GLU A 1 91 ? -2.908 -37.799 32.960 1.00 51.97 91 GLU A N 1
ATOM 710 C CA . GLU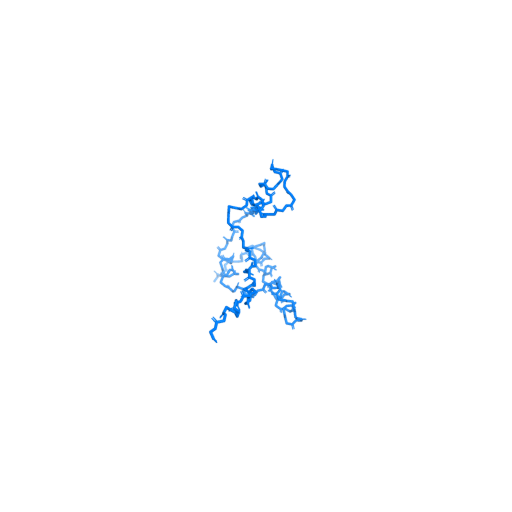 A 1 91 ? -3.097 -38.650 34.129 1.00 51.97 91 GLU A CA 1
ATOM 711 C C . GLU A 1 91 ? -2.551 -40.078 33.941 1.00 51.97 91 GLU A C 1
ATOM 713 O O . GLU A 1 91 ? -3.117 -40.898 33.219 1.00 51.97 91 GLU A O 1
ATOM 718 N N . LYS A 1 92 ? -1.515 -40.435 34.709 1.00 52.59 92 LYS A N 1
ATOM 719 C CA . LYS A 1 92 ? -1.374 -41.816 35.183 1.00 52.59 92 LYS A CA 1
ATOM 720 C C . LYS A 1 92 ? -2.411 -42.038 36.284 1.00 52.59 92 LYS A C 1
ATOM 722 O O . LYS A 1 92 ? -2.069 -42.075 37.464 1.00 52.59 92 LYS A O 1
ATOM 727 N N . SER A 1 93 ? -3.684 -42.126 35.909 1.00 49.22 93 SER A N 1
ATOM 728 C CA . SER A 1 93 ? -4.695 -42.744 36.759 1.00 49.22 93 SER A CA 1
ATOM 729 C C . SER A 1 93 ? -4.484 -44.255 36.678 1.00 49.22 93 SER A C 1
ATOM 731 O O . SER A 1 93 ? -4.348 -44.838 35.604 1.00 49.22 93 SER A O 1
ATOM 733 N N . GLY A 1 94 ? -4.285 -44.850 37.850 1.00 53.00 94 GLY A N 1
ATOM 734 C CA . GLY A 1 94 ? -3.852 -46.226 37.995 1.00 53.00 94 GLY A CA 1
ATOM 735 C C . GLY A 1 94 ? -4.806 -47.241 37.376 1.00 53.00 94 GLY A C 1
ATOM 736 O O . GLY A 1 94 ? -6.028 -47.114 37.457 1.00 53.00 94 GLY A O 1
ATOM 737 N N . GLN A 1 95 ? -4.195 -48.300 36.862 1.00 41.12 95 GLN A N 1
ATOM 738 C CA . GLN A 1 95 ? -4.669 -49.667 37.015 1.00 41.12 95 GLN A CA 1
ATOM 739 C C . GLN A 1 95 ? -3.465 -50.560 37.291 1.00 41.12 95 GLN A C 1
ATOM 741 O O . GLN A 1 95 ? -2.408 -50.321 36.662 1.00 41.12 95 GLN A O 1
#